Protein AF-A0A969QQM5-F1 (afdb_monomer_lite)

Radius of gyration: 14.6 Å; chains: 1; bounding box: 33×34×29 Å

Foldseek 3Di:
DQAAEAEAEPEDPDDDDPVVSVVVRVVVSVVLVVCCVVPPDPPPVSVVHNYDYHYHYDFVVQQVCCCVPPVDGGHDPDDDDD

Secondary structure (DSSP, 8-state):
-PPEEEEEE---SS---HHHHHHHHHHHHHHHHHHHHT-SSTT-GGGG-SEEEEEE--HHHHHHHIIIII---S--S-----

pLDDT: mean 91.36, std 7.37, range [54.75, 96.94]

Structure (mmCIF, N/CA/C/O backbone):
data_AF-A0A969QQM5-F1
#
_entry.id   AF-A0A969QQM5-F1
#
loop_
_atom_site.group_PDB
_atom_site.id
_atom_site.type_symbol
_atom_site.label_atom_id
_atom_site.label_alt_id
_atom_site.label_comp_id
_atom_site.label_asym_id
_atom_site.label_entity_id
_atom_site.label_seq_id
_atom_site.pdbx_PDB_ins_code
_atom_site.Cartn_x
_atom_site.Cartn_y
_atom_site.Cartn_z
_atom_site.occupancy
_atom_site.B_iso_or_equiv
_atom_site.auth_seq_id
_atom_site.auth_comp_id
_atom_site.auth_asym_id
_atom_site.auth_atom_id
_atom_site.pdbx_PDB_model_num
ATOM 1 N N . MET A 1 1 ? 10.104 15.485 -13.567 1.00 54.75 1 MET A N 1
ATOM 2 C CA . MET A 1 1 ? 8.683 15.374 -13.176 1.00 54.75 1 MET A CA 1
ATOM 3 C C . MET A 1 1 ? 8.662 14.935 -11.722 1.00 54.75 1 MET A C 1
ATOM 5 O O . MET A 1 1 ? 9.568 14.203 -11.345 1.00 54.75 1 MET A O 1
ATOM 9 N N . SER A 1 2 ? 7.747 15.439 -10.895 1.00 72.50 2 SER A N 1
ATOM 10 C CA . SER A 1 2 ? 7.569 14.932 -9.528 1.00 72.50 2 SER A CA 1
ATOM 11 C C . SER A 1 2 ? 6.675 13.697 -9.581 1.00 72.50 2 SER A C 1
ATOM 13 O O . SER A 1 2 ? 5.620 13.767 -10.206 1.00 72.50 2 SER A O 1
ATOM 15 N N . LEU A 1 3 ? 7.111 12.601 -8.960 1.00 87.81 3 LEU A N 1
ATOM 16 C CA . LEU A 1 3 ? 6.301 11.401 -8.759 1.00 87.81 3 LEU A CA 1
ATOM 17 C C . LEU A 1 3 ? 5.042 11.778 -7.966 1.00 87.81 3 LEU A C 1
ATOM 19 O O . LEU A 1 3 ? 5.159 12.409 -6.915 1.00 87.81 3 LEU A O 1
ATOM 23 N N . GLU A 1 4 ? 3.864 11.430 -8.473 1.00 92.88 4 GLU A N 1
ATOM 24 C CA . GLU A 1 4 ? 2.612 11.553 -7.723 1.00 92.88 4 GLU A CA 1
ATOM 25 C C . GLU A 1 4 ? 2.556 10.457 -6.657 1.00 92.88 4 GLU A C 1
ATOM 27 O O . GLU A 1 4 ? 2.896 9.312 -6.940 1.00 92.88 4 GLU A O 1
ATOM 32 N N . VAL A 1 5 ? 2.141 10.781 -5.433 1.00 93.81 5 VAL A N 1
ATOM 33 C CA . VAL A 1 5 ? 2.019 9.796 -4.353 1.00 93.81 5 VAL A CA 1
ATOM 34 C C . VAL A 1 5 ? 0.584 9.766 -3.852 1.00 93.81 5 VAL A C 1
ATOM 36 O O . VAL A 1 5 ? 0.023 10.806 -3.520 1.00 93.81 5 VAL A O 1
ATOM 39 N N . ILE A 1 6 ? 0.007 8.568 -3.773 1.00 95.31 6 ILE A N 1
ATOM 40 C CA . ILE A 1 6 ? -1.372 8.334 -3.341 1.00 95.31 6 ILE A CA 1
ATOM 41 C C . ILE A 1 6 ? -1.352 7.358 -2.166 1.00 95.31 6 ILE A C 1
ATOM 43 O O . ILE A 1 6 ? -0.755 6.288 -2.263 1.00 95.31 6 ILE A O 1
ATOM 47 N N . ILE A 1 7 ? -2.016 7.713 -1.063 1.00 96.62 7 ILE A N 1
ATOM 48 C CA . ILE A 1 7 ? -2.213 6.822 0.087 1.00 96.62 7 ILE A CA 1
ATOM 49 C C . ILE A 1 7 ? -3.700 6.482 0.197 1.00 96.62 7 ILE A C 1
ATOM 51 O O . ILE A 1 7 ? -4.522 7.362 0.449 1.00 96.62 7 ILE A O 1
ATOM 55 N N . GLY A 1 8 ? -4.041 5.206 0.028 1.00 95.06 8 GLY A N 1
ATOM 56 C CA . GLY A 1 8 ? -5.403 4.690 0.157 1.00 95.06 8 GLY A CA 1
ATOM 57 C C . GLY A 1 8 ? -5.557 3.833 1.409 1.00 95.06 8 GLY A C 1
ATOM 58 O O . GLY A 1 8 ? -4.760 2.929 1.641 1.00 95.06 8 GLY A O 1
ATOM 59 N N . ASN A 1 9 ? -6.587 4.083 2.219 1.00 96.94 9 ASN A N 1
ATOM 60 C CA . ASN A 1 9 ? -6.974 3.174 3.299 1.00 96.94 9 ASN A CA 1
ATOM 61 C C . ASN A 1 9 ? -8.129 2.277 2.833 1.00 96.94 9 ASN A C 1
ATOM 63 O O . ASN A 1 9 ? -9.247 2.759 2.671 1.00 96.94 9 ASN A O 1
ATOM 67 N N . HIS A 1 10 ? -7.851 0.991 2.635 1.00 95.88 10 HIS A N 1
ATOM 68 C CA . HIS A 1 10 ? -8.797 -0.023 2.157 1.00 95.88 10 HIS A CA 1
ATOM 69 C C . HIS A 1 10 ? -9.102 -1.098 3.209 1.00 95.88 10 HIS A C 1
ATOM 71 O O . HIS A 1 10 ? -9.722 -2.107 2.885 1.00 95.88 10 HIS A O 1
ATOM 77 N N . GLN A 1 11 ? -8.676 -0.897 4.457 1.00 94.56 11 GLN A N 1
ATOM 78 C CA . GLN A 1 11 ? -9.018 -1.771 5.575 1.00 94.56 11 GLN A CA 1
ATOM 79 C C . GLN A 1 11 ? -10.054 -1.127 6.498 1.00 94.56 11 GLN A C 1
ATOM 81 O O . GLN A 1 11 ? -10.137 0.098 6.609 1.00 94.56 11 GLN A O 1
ATOM 86 N N . GLU A 1 12 ? -10.797 -1.974 7.209 1.00 94.00 12 GLU A N 1
ATOM 87 C CA . GLU A 1 12 ? -11.786 -1.570 8.221 1.00 94.00 12 GLU A CA 1
ATOM 88 C C . GLU A 1 12 ? -11.508 -2.183 9.609 1.00 94.00 12 GLU A C 1
ATOM 90 O O . GLU A 1 12 ? -12.301 -2.034 10.537 1.00 94.00 12 GLU A O 1
ATOM 95 N N . ALA A 1 13 ? -10.377 -2.876 9.774 1.00 93.00 13 ALA A N 1
ATOM 96 C CA . ALA A 1 13 ? -9.989 -3.536 11.018 1.00 93.00 13 ALA A CA 1
ATOM 97 C C . ALA A 1 13 ? -9.706 -2.545 12.160 1.00 93.00 13 ALA A C 1
ATOM 99 O O . ALA A 1 13 ? -9.949 -2.855 13.327 1.00 93.00 13 ALA A O 1
ATOM 100 N N . THR A 1 14 ? -9.195 -1.354 11.838 1.00 94.06 14 THR A N 1
ATOM 101 C CA . THR A 1 14 ? -8.958 -0.284 12.808 1.00 94.06 14 THR A CA 1
ATOM 102 C C . THR A 1 14 ? -9.239 1.088 12.215 1.00 94.06 14 THR A C 1
ATOM 104 O O . THR A 1 14 ? -8.977 1.356 11.039 1.00 94.06 14 THR A O 1
ATOM 107 N N . GLU A 1 15 ? -9.721 1.992 13.063 1.00 95.88 15 GLU A N 1
ATOM 108 C CA . GLU A 1 15 ? -9.861 3.397 12.705 1.00 95.88 15 GLU A CA 1
ATOM 109 C C . GLU A 1 15 ? -8.469 4.021 12.547 1.00 95.88 15 GLU A C 1
ATOM 111 O O . GLU A 1 15 ? -7.642 3.967 13.462 1.00 95.88 15 GLU A O 1
ATOM 116 N N . ILE A 1 16 ? -8.211 4.603 11.374 1.00 95.06 16 ILE A N 1
ATOM 117 C CA . ILE A 1 16 ? -6.996 5.366 11.093 1.00 95.06 16 ILE A CA 1
ATOM 118 C C . ILE A 1 16 ? -7.383 6.845 11.037 1.00 95.06 16 ILE A C 1
ATOM 120 O O . ILE A 1 16 ? -8.175 7.227 10.173 1.00 95.06 16 ILE A O 1
ATOM 124 N N . PRO A 1 17 ? -6.831 7.697 11.920 1.00 96.50 17 PRO A N 1
ATOM 125 C CA . PRO A 1 17 ? -7.083 9.129 11.861 1.00 96.50 17 PRO A CA 1
ATOM 126 C C . PRO A 1 17 ? -6.647 9.714 10.515 1.00 96.50 17 PRO A C 1
ATOM 128 O O . PRO A 1 17 ? -5.553 9.427 10.035 1.00 96.50 17 PRO A O 1
ATOM 131 N N . GLU A 1 18 ? -7.446 10.615 9.943 1.00 94.06 18 GLU A N 1
ATOM 132 C CA . GLU A 1 18 ? -7.124 11.278 8.668 1.00 94.06 18 GLU A CA 1
ATOM 133 C C . GLU A 1 18 ? -5.747 11.966 8.698 1.00 94.06 18 GLU A C 1
ATOM 135 O O . GLU A 1 18 ? -4.974 11.890 7.745 1.00 94.06 18 GLU A O 1
ATOM 140 N N . SER A 1 19 ? -5.375 12.543 9.845 1.00 96.62 19 SER A N 1
ATOM 141 C CA . SER A 1 19 ? -4.062 13.165 10.046 1.00 96.62 19 SER A CA 1
ATOM 142 C C . SER A 1 19 ? -2.887 12.198 9.874 1.00 96.62 19 SER A C 1
ATOM 144 O O . SER A 1 19 ? -1.789 12.630 9.519 1.00 96.62 19 SER A O 1
ATOM 146 N N . TRP A 1 20 ? -3.093 10.898 10.104 1.00 96.69 20 TRP A N 1
ATOM 147 C CA . TRP A 1 20 ? -2.079 9.877 9.864 1.00 96.69 20 TRP A CA 1
ATOM 148 C C . TRP A 1 20 ? -1.935 9.589 8.375 1.00 96.69 20 TRP A C 1
ATOM 150 O O . TRP A 1 20 ? -0.807 9.461 7.914 1.00 96.69 20 TRP A O 1
ATOM 160 N N . LEU A 1 21 ? -3.032 9.570 7.613 1.00 95.50 21 LEU A N 1
ATOM 161 C CA . LEU A 1 21 ? -2.975 9.426 6.155 1.00 95.50 21 LEU A CA 1
ATOM 162 C C . LEU A 1 21 ? -2.214 10.598 5.525 1.00 95.50 21 LEU A C 1
ATOM 164 O O . LEU A 1 21 ? -1.292 10.379 4.745 1.00 95.50 21 LEU A O 1
ATOM 168 N N . THR A 1 22 ? -2.487 11.832 5.963 1.00 95.12 22 THR A N 1
ATOM 169 C CA . THR A 1 22 ? -1.718 13.013 5.531 1.00 95.12 22 THR A CA 1
ATOM 170 C C . THR A 1 22 ? -0.239 12.918 5.926 1.00 95.12 22 THR A C 1
ATOM 172 O O . THR A 1 22 ? 0.653 13.308 5.169 1.00 95.12 22 THR A O 1
ATOM 175 N N . ALA A 1 23 ? 0.059 12.407 7.126 1.00 96.88 23 ALA A N 1
ATOM 176 C CA . ALA A 1 23 ? 1.438 12.221 7.569 1.00 96.88 23 ALA A CA 1
ATOM 177 C C . ALA A 1 23 ? 2.171 11.160 6.731 1.00 96.88 23 ALA A C 1
ATOM 179 O O . ALA A 1 23 ? 3.329 11.381 6.373 1.00 96.88 23 ALA A O 1
ATOM 180 N N . LEU A 1 24 ? 1.500 10.054 6.403 1.00 96.62 24 LEU A N 1
ATOM 181 C CA . LEU A 1 24 ? 2.011 8.996 5.534 1.00 96.62 24 LEU A CA 1
ATOM 182 C C . LEU A 1 24 ? 2.276 9.514 4.124 1.00 96.62 24 LEU A C 1
ATOM 184 O O . LEU A 1 24 ? 3.353 9.263 3.595 1.00 96.62 24 LEU A O 1
ATOM 188 N N . GLU A 1 25 ? 1.364 10.301 3.553 1.00 95.75 25 GLU A N 1
ATOM 189 C CA . GLU A 1 25 ? 1.534 10.895 2.224 1.00 95.75 25 GLU A CA 1
ATOM 190 C C . GLU A 1 25 ? 2.783 11.780 2.165 1.00 95.75 25 GLU A C 1
ATOM 192 O O . GLU A 1 25 ? 3.595 11.675 1.243 1.00 95.75 25 GLU A O 1
ATOM 197 N N . ARG A 1 26 ? 3.001 12.608 3.193 1.00 95.81 26 ARG A N 1
ATOM 198 C CA . ARG A 1 26 ? 4.213 13.429 3.300 1.00 95.81 26 ARG A CA 1
ATOM 199 C C . ARG A 1 26 ? 5.476 12.573 3.412 1.00 95.81 26 ARG A C 1
ATOM 201 O O . ARG A 1 26 ? 6.473 12.872 2.761 1.00 95.81 26 ARG A O 1
ATOM 208 N N . VAL A 1 27 ? 5.458 11.532 4.246 1.00 96.75 27 VAL A N 1
ATOM 209 C CA . VAL A 1 27 ? 6.614 10.633 4.415 1.00 96.75 27 VAL A CA 1
ATOM 210 C C . VAL A 1 27 ? 6.917 9.889 3.117 1.00 96.75 27 VAL A C 1
ATOM 212 O O . VAL A 1 27 ? 8.081 9.777 2.744 1.00 96.75 27 VAL A O 1
ATOM 215 N N . ALA A 1 28 ? 5.892 9.427 2.407 1.00 94.94 28 ALA A N 1
ATOM 216 C CA . ALA A 1 28 ? 6.038 8.723 1.144 1.00 94.94 28 ALA A CA 1
ATOM 217 C C . ALA A 1 28 ? 6.609 9.630 0.041 1.00 94.94 28 ALA A C 1
ATOM 219 O O . ALA A 1 28 ? 7.483 9.186 -0.699 1.00 94.94 28 ALA A O 1
ATOM 220 N N . HIS A 1 29 ? 6.228 10.912 -0.015 1.00 94.06 29 HIS A N 1
ATOM 221 C CA . HIS A 1 29 ? 6.865 11.886 -0.911 1.00 94.06 29 HIS A CA 1
ATOM 222 C C . HIS A 1 29 ? 8.367 12.054 -0.631 1.00 94.06 29 HIS A C 1
ATOM 224 O O . HIS A 1 29 ? 9.180 12.008 -1.556 1.00 94.06 29 HIS A O 1
ATOM 230 N N . GLU A 1 30 ? 8.757 12.224 0.636 1.00 95.06 30 GLU A N 1
ATOM 231 C CA . GLU A 1 30 ? 10.174 12.354 1.001 1.00 95.06 30 GLU A CA 1
ATOM 232 C C . GLU A 1 30 ? 10.951 11.058 0.722 1.00 95.06 30 GLU A C 1
ATOM 234 O O . GLU A 1 30 ? 12.053 11.094 0.173 1.00 95.06 30 GLU A O 1
ATOM 239 N N . ALA A 1 31 ? 10.362 9.900 1.029 1.00 93.94 31 ALA A N 1
ATOM 240 C CA . ALA A 1 31 ? 10.954 8.599 0.741 1.00 93.94 31 ALA A CA 1
ATOM 241 C C . ALA A 1 31 ? 11.129 8.369 -0.767 1.00 93.94 31 ALA A C 1
ATOM 243 O O . ALA A 1 31 ? 12.192 7.922 -1.192 1.00 93.94 31 ALA A O 1
ATOM 244 N N . ALA A 1 32 ? 10.134 8.723 -1.583 1.00 91.12 32 ALA A N 1
ATOM 245 C CA . ALA A 1 32 ? 10.209 8.626 -3.037 1.00 91.12 32 ALA A CA 1
ATOM 246 C C . ALA A 1 32 ? 11.326 9.500 -3.613 1.00 91.12 32 ALA A C 1
ATOM 248 O O . ALA A 1 32 ? 12.084 9.057 -4.477 1.00 91.12 32 ALA A O 1
ATOM 249 N N . LYS A 1 33 ? 11.472 10.726 -3.102 1.00 90.69 33 LYS A N 1
ATOM 250 C CA . LYS A 1 33 ? 12.568 11.614 -3.487 1.00 90.69 33 LYS A CA 1
ATOM 251 C C . LYS A 1 33 ? 13.925 10.996 -3.153 1.00 90.69 33 LYS A C 1
ATOM 253 O O . LYS A 1 33 ? 14.786 10.936 -4.026 1.00 90.69 33 LYS A O 1
ATOM 258 N N . LEU A 1 34 ? 14.099 10.491 -1.931 1.00 92.50 34 LEU A N 1
ATOM 259 C CA . LEU A 1 34 ? 15.337 9.824 -1.523 1.00 92.50 34 LEU A CA 1
ATOM 260 C C . LEU A 1 34 ? 15.617 8.576 -2.370 1.00 92.50 34 LEU A C 1
ATOM 262 O O . LEU A 1 34 ? 16.762 8.345 -2.751 1.00 92.50 34 LEU A O 1
ATOM 266 N N . ALA A 1 35 ? 14.593 7.789 -2.700 1.00 89.88 35 ALA A N 1
ATOM 267 C CA . ALA A 1 35 ? 14.733 6.612 -3.550 1.00 89.88 35 ALA A CA 1
ATOM 268 C C . ALA A 1 35 ? 15.192 6.985 -4.968 1.00 89.88 35 ALA A C 1
ATOM 270 O O . ALA A 1 35 ? 16.110 6.359 -5.490 1.00 89.88 35 ALA A O 1
ATOM 271 N N . LEU A 1 36 ? 14.618 8.037 -5.563 1.00 87.88 36 LEU A N 1
ATOM 272 C CA . LEU A 1 36 ? 15.026 8.557 -6.873 1.00 87.88 36 LEU A CA 1
ATOM 273 C C . LEU A 1 36 ? 16.453 9.121 -6.861 1.00 87.88 36 LEU A C 1
ATOM 275 O O . LEU A 1 36 ? 17.208 8.892 -7.800 1.00 87.88 36 LEU A O 1
ATOM 279 N N . GLU A 1 37 ? 16.841 9.836 -5.802 1.00 89.00 37 GLU A N 1
ATOM 280 C CA . GLU A 1 37 ? 18.200 10.378 -5.640 1.00 89.00 37 GLU A CA 1
ATOM 281 C C . GLU A 1 37 ? 19.264 9.280 -5.481 1.00 89.00 37 GLU A C 1
ATOM 283 O O . GLU A 1 37 ? 20.422 9.492 -5.837 1.00 89.00 37 GLU A O 1
ATOM 288 N N . ASN A 1 38 ? 18.876 8.111 -4.961 1.00 89.50 38 ASN A N 1
ATOM 289 C CA . ASN A 1 38 ? 19.759 6.964 -4.734 1.00 89.50 38 ASN A CA 1
ATOM 290 C C . ASN A 1 38 ? 19.537 5.822 -5.739 1.00 89.50 38 ASN A C 1
ATOM 292 O O . ASN A 1 38 ? 20.074 4.727 -5.553 1.00 89.50 38 ASN A O 1
ATOM 296 N N . ALA A 1 39 ? 18.755 6.051 -6.796 1.00 85.06 39 ALA A N 1
ATOM 297 C CA . ALA A 1 39 ? 18.546 5.062 -7.839 1.00 85.06 39 ALA A CA 1
ATOM 298 C C . ALA A 1 39 ? 19.892 4.712 -8.493 1.00 85.06 39 ALA A C 1
ATOM 300 O O . ALA A 1 39 ? 20.648 5.593 -8.905 1.00 85.06 39 ALA A O 1
ATOM 301 N N . ALA A 1 40 ? 20.202 3.414 -8.569 1.00 74.94 40 ALA A N 1
ATOM 302 C CA . ALA A 1 40 ? 21.516 2.934 -9.003 1.00 74.94 40 ALA A CA 1
ATOM 303 C C . ALA A 1 40 ? 21.882 3.382 -10.431 1.00 74.94 40 ALA A C 1
ATOM 305 O O . ALA A 1 40 ? 23.057 3.581 -10.737 1.00 74.94 40 ALA A O 1
ATOM 306 N N . GLU A 1 41 ? 20.878 3.557 -11.294 1.00 79.62 41 GLU A N 1
ATOM 307 C CA . GLU A 1 41 ? 21.039 3.926 -12.697 1.00 79.62 41 GLU A CA 1
ATOM 308 C C . GLU A 1 41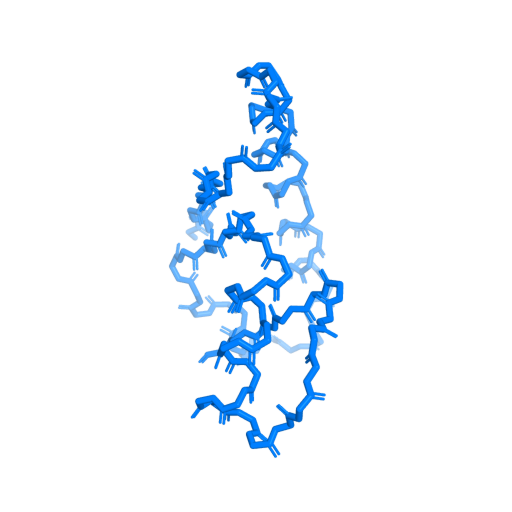 ? 19.995 4.972 -13.104 1.00 79.62 41 GLU A C 1
ATOM 310 O O . GLU A 1 41 ? 18.835 4.905 -12.690 1.00 79.62 41 GLU A O 1
ATOM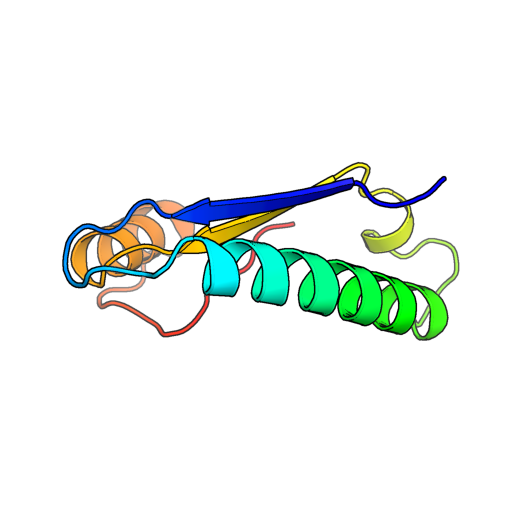 315 N N . HIS A 1 42 ? 20.399 5.906 -13.973 1.00 69.19 42 HIS A N 1
ATOM 316 C CA . HIS A 1 42 ? 19.531 6.977 -14.489 1.00 69.19 42 HIS A CA 1
ATOM 317 C C . HIS A 1 42 ? 18.363 6.457 -15.348 1.00 69.19 42 HIS A C 1
ATOM 319 O O . HIS A 1 42 ? 17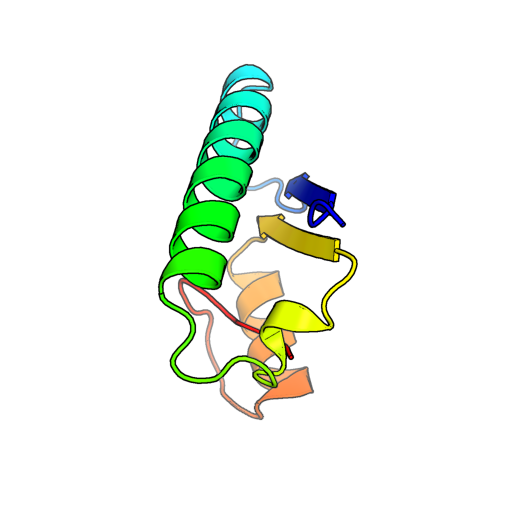.434 7.212 -15.616 1.00 69.19 42 HIS A O 1
ATOM 325 N N . ASP A 1 43 ? 18.408 5.192 -15.774 1.00 75.94 43 ASP A N 1
ATOM 326 C CA . ASP A 1 43 ? 17.344 4.515 -16.529 1.00 75.94 43 ASP A CA 1
ATOM 327 C C . ASP A 1 43 ? 16.640 3.428 -15.697 1.00 75.94 43 ASP A C 1
ATOM 329 O O . ASP A 1 43 ? 16.031 2.501 -16.227 1.00 75.94 43 ASP A O 1
ATOM 333 N N . SER A 1 44 ? 16.741 3.500 -14.364 1.00 81.94 44 SER A N 1
ATOM 334 C CA . SER A 1 44 ? 16.012 2.565 -13.510 1.00 81.94 44 SER A CA 1
ATOM 335 C C . SER A 1 44 ? 14.493 2.695 -13.722 1.00 81.94 44 SER A C 1
ATOM 337 O O . SER A 1 44 ? 14.000 3.808 -13.928 1.00 81.94 44 SER A O 1
ATOM 339 N N . PRO A 1 45 ? 13.721 1.594 -13.608 1.00 81.56 45 PRO A N 1
ATOM 340 C CA . PRO A 1 45 ? 12.258 1.624 -13.726 1.00 81.56 45 PRO A CA 1
ATOM 341 C C . PRO A 1 45 ? 11.588 2.691 -12.850 1.00 81.56 45 PRO A C 1
ATOM 343 O O . PRO A 1 45 ? 10.579 3.273 -13.237 1.00 81.56 45 PRO A O 1
ATOM 346 N N . LEU A 1 46 ? 12.201 3.008 -11.705 1.00 82.50 46 LEU A N 1
ATOM 347 C CA . LEU A 1 46 ? 11.754 4.041 -10.775 1.00 82.50 46 LEU A CA 1
ATOM 348 C C . LEU A 1 46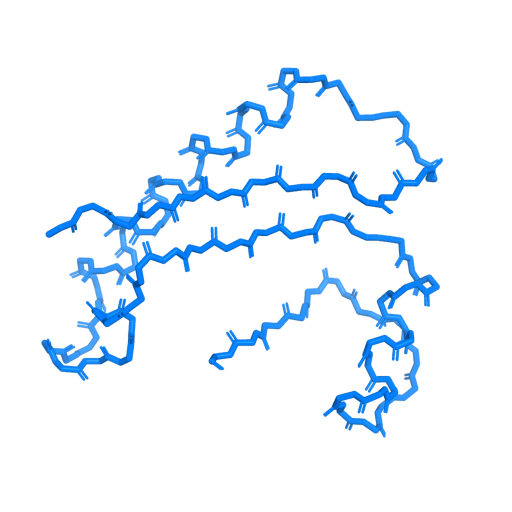 ? 11.667 5.437 -11.419 1.00 82.50 46 LEU A C 1
ATOM 350 O O . LEU A 1 46 ? 10.767 6.198 -11.080 1.00 82.50 46 LEU A O 1
ATOM 354 N N . HIS A 1 47 ? 12.551 5.776 -12.367 1.00 84.00 47 HIS A N 1
ATOM 355 C CA . HIS A 1 47 ? 12.512 7.066 -13.073 1.00 84.00 47 HIS A CA 1
ATOM 356 C C . HIS A 1 47 ? 11.331 7.204 -14.038 1.00 84.00 47 HIS A C 1
ATOM 358 O O . HIS A 1 47 ? 10.984 8.326 -14.415 1.00 84.00 47 HIS A O 1
ATOM 364 N N . HIS A 1 48 ? 10.723 6.084 -14.431 1.00 86.19 48 HIS A N 1
ATOM 365 C CA . HIS A 1 48 ? 9.609 6.041 -15.377 1.00 86.19 48 HIS A CA 1
ATOM 366 C C . HIS A 1 48 ? 8.245 5.993 -14.685 1.00 86.19 48 HIS A C 1
ATOM 368 O O . HIS A 1 48 ? 7.218 6.126 -15.352 1.00 86.19 48 HIS A O 1
ATOM 374 N N . LEU A 1 49 ? 8.214 5.829 -13.359 1.00 87.50 49 LEU A N 1
ATOM 375 C CA . LEU A 1 49 ? 6.971 5.851 -12.599 1.00 87.50 49 LEU A CA 1
ATOM 376 C C . LEU A 1 49 ? 6.381 7.264 -12.585 1.00 87.50 49 LEU A C 1
ATOM 378 O O . LEU A 1 49 ? 7.022 8.230 -12.171 1.00 87.50 49 LEU A O 1
ATOM 382 N N . ALA A 1 50 ? 5.131 7.372 -13.031 1.00 90.50 50 ALA A N 1
ATOM 383 C CA . ALA A 1 50 ? 4.346 8.597 -12.908 1.00 90.50 50 ALA A CA 1
ATOM 384 C C . ALA A 1 50 ? 3.733 8.730 -11.506 1.00 90.50 50 ALA A C 1
ATOM 386 O O . ALA A 1 50 ? 3.685 9.832 -10.958 1.00 90.50 50 ALA A O 1
ATOM 387 N N . THR A 1 51 ? 3.336 7.597 -10.921 1.00 92.31 51 THR A N 1
ATOM 388 C CA . THR A 1 51 ? 2.574 7.531 -9.674 1.00 92.31 51 THR A CA 1
ATOM 389 C C . THR A 1 51 ? 3.082 6.383 -8.798 1.00 92.31 51 THR A C 1
ATOM 391 O O . THR A 1 51 ? 3.398 5.304 -9.298 1.00 92.31 51 THR A O 1
ATOM 394 N N . LEU A 1 52 ? 3.147 6.623 -7.490 1.00 92.44 52 LEU A N 1
ATOM 395 C CA . LEU A 1 52 ? 3.325 5.637 -6.431 1.00 92.44 52 LEU A CA 1
ATOM 396 C C . LEU A 1 52 ? 2.032 5.571 -5.618 1.00 92.44 52 LEU A C 1
ATOM 398 O O . LEU A 1 52 ? 1.669 6.532 -4.944 1.00 92.44 52 LEU A O 1
ATOM 402 N N . GLU A 1 53 ? 1.365 4.425 -5.651 1.00 94.88 53 GLU A N 1
ATOM 403 C CA . GLU A 1 53 ? 0.181 4.165 -4.837 1.00 94.88 53 GLU A CA 1
ATOM 404 C C . GLU A 1 53 ? 0.536 3.235 -3.674 1.00 94.88 53 GLU A C 1
ATOM 406 O O . GLU A 1 53 ? 1.154 2.187 -3.863 1.00 94.88 53 GLU A O 1
ATOM 411 N N . VAL A 1 54 ? 0.146 3.624 -2.461 1.00 95.81 54 VAL A N 1
ATOM 412 C CA . VAL A 1 54 ? 0.284 2.820 -1.246 1.00 95.81 54 VAL A CA 1
ATOM 413 C C . VAL A 1 54 ? -1.109 2.538 -0.703 1.00 95.81 54 VAL A C 1
ATOM 415 O O . VAL A 1 54 ? -1.781 3.434 -0.190 1.00 95.81 54 VAL A O 1
ATOM 418 N N . ALA A 1 55 ? -1.530 1.280 -0.792 1.00 96.31 55 ALA A N 1
ATOM 419 C CA . ALA A 1 55 ? -2.802 0.812 -0.262 1.00 96.31 55 ALA A CA 1
ATOM 420 C C . ALA A 1 55 ? -2.594 0.116 1.090 1.00 96.31 55 ALA A C 1
ATOM 422 O O . ALA A 1 55 ? -1.876 -0.877 1.188 1.00 96.31 55 ALA A O 1
ATOM 423 N N . LEU A 1 56 ? -3.241 0.625 2.137 1.00 96.62 56 LEU A N 1
ATOM 424 C CA . LEU A 1 56 ? -3.343 -0.047 3.429 1.00 96.62 56 LEU A CA 1
ATOM 425 C C . LEU A 1 56 ? -4.498 -1.043 3.356 1.00 96.62 56 LEU A C 1
ATOM 427 O O . LEU A 1 56 ? -5.637 -0.645 3.115 1.00 96.62 56 LEU A O 1
ATOM 431 N N . VAL A 1 57 ? -4.210 -2.321 3.562 1.00 96.75 57 VAL A N 1
ATOM 432 C CA . VAL A 1 57 ? -5.181 -3.415 3.452 1.00 96.75 57 VAL A CA 1
ATOM 433 C C . VAL A 1 57 ? -5.155 -4.276 4.710 1.00 96.75 57 VAL A C 1
ATOM 435 O O . VAL A 1 57 ? -4.223 -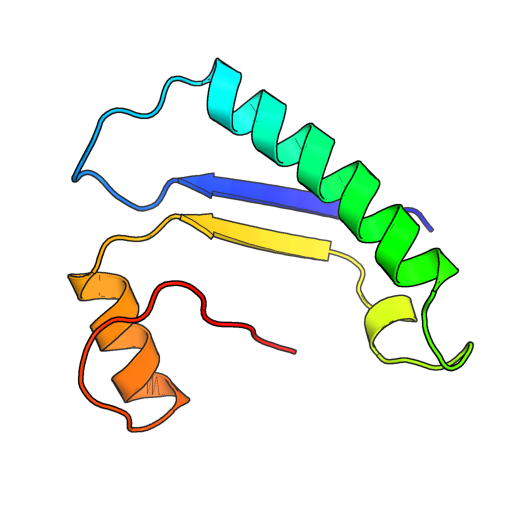4.186 5.508 1.00 96.75 57 VAL A O 1
ATOM 438 N N . ASP A 1 58 ? -6.193 -5.082 4.911 1.00 96.12 58 ASP A N 1
ATOM 439 C CA . ASP A 1 58 ? -6.225 -6.057 5.998 1.00 96.12 58 ASP A CA 1
ATOM 440 C C . ASP A 1 58 ? -5.515 -7.365 5.614 1.00 96.12 58 ASP A C 1
ATOM 442 O O . ASP A 1 58 ? -5.171 -7.602 4.452 1.00 96.12 58 ASP A O 1
ATOM 446 N N . ASP A 1 59 ? -5.310 -8.235 6.605 1.00 96.38 59 ASP A N 1
ATOM 447 C CA . ASP A 1 59 ? -4.652 -9.530 6.414 1.00 96.38 59 ASP A CA 1
ATOM 448 C C . ASP A 1 59 ? -5.387 -10.405 5.391 1.00 96.38 59 ASP A C 1
ATOM 450 O O . ASP A 1 59 ? -4.753 -11.076 4.582 1.00 96.38 59 ASP A O 1
ATOM 454 N N . ALA A 1 60 ? -6.723 -10.391 5.387 1.00 95.62 60 ALA A N 1
ATOM 455 C CA . ALA A 1 60 ? -7.509 -11.197 4.455 1.00 95.62 60 ALA A CA 1
ATOM 456 C C . ALA A 1 60 ? -7.280 -10.757 3.000 1.00 95.62 60 ALA A C 1
ATOM 458 O O . ALA A 1 60 ? -7.132 -11.592 2.106 1.00 95.62 60 ALA A O 1
ATOM 459 N N . THR A 1 61 ? -7.206 -9.448 2.771 1.00 95.94 61 THR A N 1
ATOM 460 C CA . THR A 1 61 ? -6.911 -8.856 1.467 1.00 95.94 61 THR A CA 1
ATOM 461 C C . THR A 1 61 ? -5.451 -9.091 1.077 1.00 95.94 61 THR A C 1
ATOM 463 O O . THR A 1 61 ? -5.191 -9.478 -0.059 1.00 95.94 61 THR A O 1
ATOM 466 N N . SER A 1 62 ? -4.502 -8.930 2.007 1.00 96.12 62 SER A N 1
ATOM 467 C CA . SER A 1 62 ? -3.072 -9.225 1.797 1.00 96.12 62 SER A CA 1
ATOM 468 C C . SER A 1 62 ? -2.858 -10.682 1.366 1.00 96.12 62 SER A C 1
ATOM 470 O O . SER A 1 62 ? -2.229 -10.952 0.343 1.00 96.12 62 SER A O 1
ATOM 472 N N . ASP A 1 63 ? -3.477 -11.622 2.079 1.00 96.69 63 ASP A N 1
ATOM 473 C CA . ASP A 1 63 ? -3.465 -13.056 1.781 1.00 96.69 63 ASP A CA 1
ATOM 474 C C . ASP A 1 63 ? -4.089 -13.380 0.410 1.00 96.69 63 ASP A C 1
ATOM 476 O O . ASP A 1 63 ? -3.566 -14.194 -0.356 1.00 96.69 63 ASP A O 1
ATOM 480 N N . GLN A 1 64 ? -5.181 -12.700 0.050 1.00 95.75 64 GLN A N 1
ATOM 481 C CA . GLN A 1 64 ? -5.793 -12.856 -1.267 1.00 95.75 64 GLN A CA 1
ATOM 482 C C . GLN A 1 64 ? -4.867 -12.375 -2.393 1.00 95.75 64 GLN A C 1
ATOM 484 O O . GLN A 1 64 ? -4.660 -13.100 -3.365 1.00 95.75 64 GLN A O 1
ATOM 489 N N . VAL A 1 65 ? -4.256 -11.198 -2.241 1.00 94.31 65 VAL A N 1
ATOM 490 C CA . VAL A 1 65 ? -3.296 -10.645 -3.209 1.00 94.31 65 VAL A CA 1
ATOM 491 C C . VAL A 1 65 ? -2.074 -11.558 -3.354 1.00 94.31 65 VAL A C 1
ATOM 493 O O . VAL A 1 65 ? -1.623 -11.829 -4.468 1.00 94.31 65 VAL A O 1
ATOM 496 N N . HIS A 1 66 ? -1.561 -12.092 -2.247 1.00 94.69 66 HIS A N 1
ATOM 497 C CA . HIS A 1 66 ? -0.480 -13.073 -2.252 1.00 94.69 66 HIS A CA 1
ATOM 498 C C . HIS A 1 66 ? -0.812 -14.323 -3.069 1.00 94.69 66 HIS A C 1
ATOM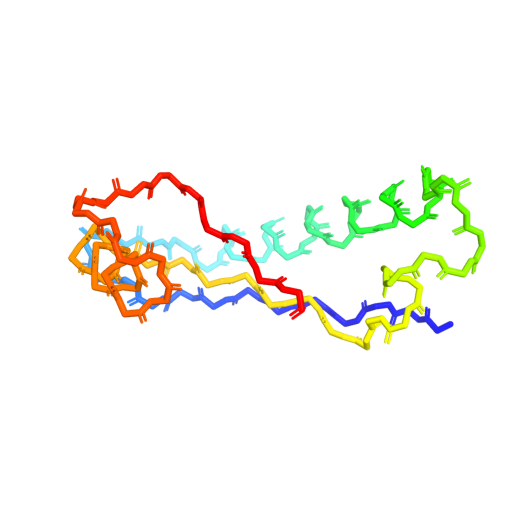 500 O O . HIS A 1 66 ? -0.004 -14.753 -3.900 1.00 94.69 66 HIS A O 1
ATOM 506 N N . ARG A 1 67 ? -2.009 -14.887 -2.898 1.00 95.12 67 ARG A N 1
ATOM 507 C CA . ARG A 1 67 ? -2.438 -16.041 -3.694 1.00 95.12 67 ARG A CA 1
ATOM 508 C C . ARG A 1 67 ? -2.595 -15.698 -5.168 1.00 95.12 67 ARG A C 1
ATOM 510 O O . ARG A 1 67 ? -2.105 -16.448 -6.012 1.00 95.12 67 ARG A O 1
ATOM 517 N N . ASP A 1 68 ? -3.242 -14.577 -5.466 1.00 95.38 68 ASP A N 1
ATOM 518 C CA . ASP A 1 68 ? -3.606 -14.206 -6.834 1.00 95.38 68 ASP A CA 1
ATOM 519 C C . ASP A 1 68 ? -2.387 -13.851 -7.690 1.00 95.38 68 ASP A C 1
ATOM 521 O O . ASP A 1 68 ? -2.315 -14.244 -8.855 1.00 95.38 68 ASP A O 1
ATOM 525 N N . PHE A 1 69 ? -1.410 -13.144 -7.115 1.00 93.12 69 PHE A N 1
ATOM 526 C CA . PHE A 1 69 ? -0.270 -12.617 -7.868 1.00 93.12 69 PHE A CA 1
ATOM 527 C C . PHE A 1 69 ? 1.036 -13.378 -7.633 1.00 93.12 69 PHE A C 1
ATOM 529 O O . PHE A 1 69 ? 1.896 -13.382 -8.513 1.00 93.12 69 PHE A O 1
ATOM 536 N N . MET A 1 70 ? 1.199 -14.027 -6.475 1.00 91.62 70 MET A N 1
ATOM 537 C CA . MET A 1 70 ? 2.458 -14.679 -6.089 1.00 91.62 70 MET A CA 1
ATOM 538 C C . MET A 1 70 ? 2.333 -16.189 -5.859 1.00 91.62 70 MET A C 1
ATOM 540 O O . MET A 1 70 ? 3.358 -16.857 -5.755 1.00 91.62 70 MET A O 1
ATOM 544 N N . GLN A 1 71 ? 1.113 -16.744 -5.822 1.00 93.19 71 GLN A N 1
ATOM 545 C CA . GLN A 1 71 ? 0.849 -18.158 -5.509 1.00 93.19 71 GLN A CA 1
ATOM 546 C C . GLN A 1 71 ? 1.410 -18.582 -4.139 1.00 93.19 71 GLN A C 1
ATOM 548 O O . GLN A 1 71 ? 1.816 -19.729 -3.945 1.00 93.19 71 GLN A O 1
ATOM 553 N N . ILE A 1 72 ? 1.438 -17.643 -3.190 1.00 92.56 72 ILE A N 1
ATOM 554 C CA . ILE A 1 72 ? 1.875 -17.855 -1.808 1.00 92.56 72 ILE A CA 1
ATOM 555 C C . ILE A 1 72 ? 0.640 -17.810 -0.905 1.00 92.56 72 ILE A C 1
ATOM 557 O O . ILE A 1 72 ? -0.249 -16.988 -1.107 1.00 92.56 72 ILE A O 1
ATOM 561 N N . GLU A 1 73 ? 0.567 -18.711 0.075 1.00 94.44 73 GLU A N 1
ATOM 562 C CA . GLU A 1 73 ? -0.481 -18.697 1.099 1.00 94.44 73 GLU A CA 1
ATOM 563 C C . GLU A 1 73 ? -0.059 -17.863 2.313 1.00 94.44 73 GLU A C 1
ATOM 565 O O . GLU A 1 73 ? 1.088 -17.933 2.760 1.00 94.44 73 GLU A O 1
ATOM 570 N N . GLY A 1 74 ? -1.021 -17.148 2.892 1.00 94.50 74 GLY A N 1
ATOM 571 C CA . GLY A 1 74 ? -0.866 -16.357 4.103 1.00 94.50 74 GLY A CA 1
ATOM 572 C C . GLY A 1 74 ? -0.617 -14.871 3.819 1.00 94.50 74 GLY A C 1
ATOM 573 O O . GLY A 1 74 ? -0.036 -14.525 2.786 1.00 94.50 74 GLY A O 1
ATOM 574 N N . PRO A 1 75 ? -1.025 -13.981 4.743 1.00 94.69 75 PRO A N 1
ATOM 575 C CA . PRO A 1 75 ? -0.757 -12.550 4.642 1.00 94.69 75 PRO A CA 1
ATOM 576 C C . PRO A 1 75 ? 0.732 -12.230 4.818 1.00 94.69 75 PRO A C 1
ATOM 578 O O . PRO A 1 75 ? 1.507 -13.029 5.348 1.00 94.69 75 PRO A O 1
ATOM 581 N N . THR A 1 76 ? 1.115 -11.018 4.425 1.00 94.75 76 THR A N 1
ATOM 582 C CA . THR A 1 76 ? 2.422 -10.419 4.727 1.00 94.75 76 THR A CA 1
ATOM 583 C C . THR A 1 76 ? 2.285 -8.954 5.114 1.00 94.75 76 THR A C 1
ATOM 585 O O . THR A 1 76 ? 1.253 -8.329 4.858 1.00 94.75 76 THR A O 1
ATOM 588 N N . ASP A 1 77 ? 3.366 -8.405 5.659 1.00 94.19 77 ASP A N 1
ATOM 589 C CA . ASP A 1 77 ? 3.459 -7.012 6.086 1.00 94.19 77 ASP A CA 1
ATOM 590 C C . ASP A 1 77 ? 3.435 -6.034 4.898 1.00 94.19 77 ASP A C 1
ATOM 592 O O . ASP A 1 77 ? 2.823 -4.971 4.980 1.00 94.19 77 ASP A O 1
ATOM 596 N N . VAL A 1 78 ? 4.125 -6.363 3.795 1.00 94.81 78 VAL A N 1
ATOM 597 C CA . VAL A 1 78 ? 4.242 -5.502 2.604 1.00 94.81 78 VAL A CA 1
ATOM 598 C C . VAL A 1 78 ? 4.322 -6.339 1.331 1.00 94.81 78 VAL A C 1
ATOM 600 O O . VAL A 1 78 ? 5.086 -7.302 1.254 1.00 94.81 78 VAL A O 1
ATOM 603 N N . ILE A 1 79 ? 3.588 -5.903 0.306 1.00 93.19 79 ILE A N 1
ATOM 604 C CA . ILE A 1 79 ? 3.646 -6.420 -1.064 1.00 93.19 79 ILE A CA 1
ATOM 605 C C . ILE A 1 79 ? 4.030 -5.259 -1.986 1.00 93.19 79 ILE A C 1
ATOM 607 O O . ILE A 1 79 ? 3.510 -4.154 -1.836 1.00 93.19 79 ILE A O 1
ATOM 611 N N . THR A 1 80 ? 4.934 -5.495 -2.938 1.00 90.81 80 THR A N 1
ATOM 612 C CA . THR A 1 80 ? 5.338 -4.491 -3.931 1.00 90.81 80 THR A CA 1
ATOM 613 C C . THR A 1 80 ? 5.050 -4.968 -5.350 1.00 90.81 80 THR A C 1
ATOM 615 O O . THR A 1 80 ? 5.229 -6.140 -5.684 1.00 90.81 80 THR A O 1
ATOM 618 N N . PHE A 1 81 ? 4.618 -4.031 -6.191 1.00 86.00 81 PHE A N 1
ATOM 619 C CA . PHE A 1 81 ? 4.359 -4.228 -7.616 1.00 86.00 81 PHE A CA 1
ATOM 620 C C . PHE A 1 81 ? 5.240 -3.272 -8.428 1.00 86.00 81 PHE A C 1
ATOM 622 O O . PHE A 1 81 ? 5.627 -2.218 -7.921 1.00 86.00 81 PHE A O 1
ATOM 629 N N . HIS A 1 82 ? 5.582 -3.664 -9.656 1.00 74.38 82 HIS A N 1
ATOM 630 C CA . HIS A 1 82 ? 6.378 -2.878 -10.602 1.00 74.38 82 HIS A CA 1
ATOM 631 C C . HIS A 1 82 ? 5.626 -2.687 -11.916 1.00 74.38 82 HIS A C 1
ATOM 633 O O . HIS A 1 82 ? 4.846 -3.598 -12.277 1.00 74.38 82 HIS A O 1
#

Sequence (82 aa):
MSLEVIIGNHQEATEIPESWLTALERVAHEAAKLALENAAEHDSPLHHLATLEVALVDDATSDQVHRDFMQIEGPTDVITFH